Protein AF-A0A929ZGJ2-F1 (afdb_monomer_lite)

Foldseek 3Di:
DCVCVVCVVVVVVVVVVVCVLVVLLVVLLCVPVVVLQVCLVVDPCVVVVVVVVVVVVVDDLVVQLVVVCVVVVHDSPDSVSSSVSSND

Sequence (88 aa):
MTWLSSNWGLIGSLTLAHLWIALPAIALSVLLSVPIARWAAFSRRGGWVLSALSALYAVPSLPLLIVIPMIVGVALRSPANMVIVLTL

Radius of gyration: 17.64 Å; chains: 1; bounding box: 37×22×53 Å

Structure (mmCIF, N/CA/C/O backbone):
data_AF-A0A929ZGJ2-F1
#
_entry.id   AF-A0A929ZGJ2-F1
#
loop_
_atom_site.group_PDB
_atom_site.id
_atom_site.type_symbol
_atom_site.label_atom_id
_atom_site.label_alt_id
_atom_site.label_comp_id
_atom_site.label_asym_id
_atom_site.label_entity_id
_atom_site.label_seq_id
_atom_site.pdbx_PDB_ins_code
_atom_site.Cartn_x
_atom_site.Cartn_y
_atom_site.Cartn_z
_atom_site.occupancy
_atom_site.B_iso_or_equiv
_atom_site.auth_seq_id
_atom_site.auth_comp_id
_atom_site.auth_asym_id
_atom_site.auth_atom_id
_atom_site.pdbx_PDB_model_num
ATOM 1 N N . MET A 1 1 ? -9.336 13.800 32.300 1.00 59.88 1 MET A N 1
ATOM 2 C CA . MET A 1 1 ? -9.094 13.151 30.992 1.00 59.88 1 MET A CA 1
ATOM 3 C C . MET A 1 1 ? -8.971 11.642 31.199 1.00 59.88 1 MET A C 1
ATOM 5 O O . MET A 1 1 ? -7.882 11.165 31.471 1.00 59.88 1 MET A O 1
ATOM 9 N N . THR A 1 2 ? -10.080 10.896 31.151 1.00 88.62 2 THR A N 1
ATOM 10 C CA . THR A 1 2 ? -10.132 9.427 31.382 1.00 88.62 2 THR A CA 1
ATOM 11 C C . THR A 1 2 ? -10.600 8.647 30.148 1.00 88.62 2 THR A C 1
ATOM 13 O O . THR A 1 2 ? -10.813 7.438 30.208 1.00 88.62 2 THR A O 1
ATOM 16 N N . TRP A 1 3 ? -10.775 9.328 29.010 1.00 92.69 3 TRP A N 1
ATOM 17 C CA . TRP A 1 3 ? -11.295 8.710 27.792 1.00 92.69 3 TRP A CA 1
ATOM 18 C C . TRP A 1 3 ? -10.392 7.569 27.314 1.00 92.69 3 TRP A C 1
ATOM 20 O O . TRP A 1 3 ? -10.886 6.475 27.072 1.00 92.69 3 TRP A O 1
ATOM 30 N N . LEU A 1 4 ? -9.073 7.782 27.262 1.00 88.88 4 LEU A N 1
ATOM 31 C CA . LEU A 1 4 ? -8.132 6.769 26.776 1.00 88.88 4 LEU A CA 1
ATOM 32 C C . LEU A 1 4 ? -8.176 5.491 27.627 1.00 88.88 4 LEU A C 1
ATOM 34 O O . LEU A 1 4 ? -8.331 4.399 27.090 1.00 88.88 4 LEU A O 1
ATOM 38 N N . SER A 1 5 ? -8.132 5.630 28.955 1.00 91.31 5 SER A N 1
ATOM 39 C CA . SER A 1 5 ? -8.207 4.488 29.871 1.00 91.31 5 SER A CA 1
ATOM 40 C C . SER A 1 5 ? -9.552 3.759 29.812 1.00 91.31 5 SER A C 1
ATOM 42 O O . SER A 1 5 ? -9.588 2.553 30.032 1.00 91.31 5 SER A O 1
ATOM 44 N N . SER A 1 6 ? -10.636 4.456 29.459 1.00 94.06 6 SER A N 1
ATOM 45 C CA . SER A 1 6 ? -11.980 3.869 29.326 1.00 94.06 6 SER A CA 1
ATOM 46 C C . SER A 1 6 ? -12.235 3.209 27.964 1.00 94.06 6 SER A C 1
ATOM 48 O O . SER A 1 6 ? -13.196 2.461 27.826 1.00 94.06 6 SER A O 1
ATOM 50 N N . ASN A 1 7 ? -11.401 3.479 26.952 1.00 95.38 7 ASN A N 1
ATOM 51 C CA . ASN A 1 7 ? -11.641 3.064 25.564 1.00 95.38 7 ASN A CA 1
ATOM 52 C C . ASN A 1 7 ? -10.563 2.126 25.001 1.00 95.38 7 ASN A C 1
ATOM 54 O O . ASN A 1 7 ? -10.550 1.869 23.799 1.00 95.38 7 ASN A O 1
ATOM 58 N N . TRP A 1 8 ? -9.690 1.560 25.839 1.00 95.06 8 TRP A N 1
ATOM 59 C CA . TRP A 1 8 ? -8.654 0.619 25.390 1.00 95.06 8 TRP A CA 1
ATOM 60 C C . TRP A 1 8 ? -9.200 -0.551 24.562 1.00 95.06 8 TRP A C 1
ATOM 62 O O . TRP A 1 8 ? -8.602 -0.909 23.549 1.00 95.06 8 TRP A O 1
ATOM 72 N N . GLY A 1 9 ? -10.357 -1.104 24.940 1.00 94.75 9 GLY A N 1
ATOM 73 C CA . GLY A 1 9 ? -11.009 -2.173 24.176 1.00 94.75 9 GLY A CA 1
ATOM 74 C C . GLY A 1 9 ? -11.464 -1.730 22.780 1.00 94.75 9 GLY A C 1
ATOM 75 O O . GLY A 1 9 ? -11.265 -2.458 21.811 1.00 94.75 9 GLY A O 1
ATOM 76 N N . LEU A 1 10 ? -12.017 -0.517 22.662 1.00 95.50 10 LEU A N 1
ATOM 77 C CA . LEU A 1 10 ? -12.427 0.067 21.381 1.00 95.50 10 LEU A CA 1
ATOM 78 C C . LEU A 1 10 ? -11.217 0.370 20.491 1.00 95.50 10 LEU A C 1
ATOM 80 O O . LEU A 1 10 ? -11.239 0.094 19.297 1.00 95.50 10 LEU A O 1
ATOM 84 N N . ILE A 1 11 ? -10.147 0.915 21.067 1.00 96.25 11 ILE A N 1
ATOM 85 C CA . ILE A 1 11 ? -8.907 1.172 20.331 1.00 96.25 11 ILE A CA 1
ATOM 86 C C . ILE A 1 11 ? -8.350 -0.150 19.799 1.00 96.25 11 ILE A C 1
ATOM 88 O O . ILE A 1 11 ? -8.077 -0.252 18.609 1.00 96.25 11 ILE A O 1
ATOM 92 N N . GLY A 1 12 ? -8.263 -1.182 20.645 1.00 96.94 12 GLY A N 1
ATOM 93 C CA . GLY A 1 12 ? -7.778 -2.500 20.240 1.00 96.94 12 GLY A CA 1
ATOM 94 C C . GLY A 1 12 ? -8.605 -3.128 19.116 1.00 96.94 12 GLY A C 1
ATOM 95 O O . GLY A 1 12 ? -8.034 -3.647 18.156 1.00 96.94 12 GLY A O 1
ATOM 96 N N . SER A 1 13 ? -9.938 -3.042 19.184 1.00 96.50 13 SER A N 1
ATOM 97 C CA . SER A 1 13 ? -10.807 -3.590 18.135 1.00 96.50 13 SER A CA 1
ATOM 98 C C . SER A 1 13 ? -10.662 -2.840 16.810 1.00 96.50 13 SER A C 1
ATOM 100 O O . SER A 1 13 ? -10.565 -3.474 15.758 1.00 96.50 13 SER A O 1
ATOM 102 N N . LEU A 1 14 ? -10.563 -1.508 16.848 1.00 95.69 14 LEU A N 1
ATOM 103 C CA . LEU A 1 14 ? -10.313 -0.688 15.663 1.00 95.69 14 LEU A CA 1
ATOM 104 C C . LEU A 1 14 ? -8.921 -0.943 15.076 1.00 95.69 14 LEU A C 1
ATOM 106 O O . LEU A 1 14 ? -8.787 -1.052 13.859 1.00 95.69 14 LEU A O 1
ATOM 110 N N . THR A 1 15 ? -7.894 -1.092 15.916 1.00 95.75 15 THR A N 1
ATOM 111 C CA . THR A 1 15 ? -6.542 -1.448 15.471 1.00 95.75 15 THR A CA 1
ATOM 112 C C . THR A 1 15 ? -6.536 -2.806 14.782 1.00 95.75 15 THR A C 1
ATOM 114 O O . THR A 1 15 ? -5.964 -2.930 13.702 1.00 95.75 15 THR A O 1
ATOM 117 N N . LEU A 1 16 ? -7.206 -3.812 15.349 1.00 96.69 16 LEU A N 1
ATOM 118 C CA . LEU A 1 16 ? -7.286 -5.136 14.737 1.00 96.69 16 LEU A CA 1
ATOM 119 C C . LEU A 1 16 ? -8.045 -5.101 13.404 1.00 96.69 16 LEU A C 1
ATOM 121 O O . LEU A 1 16 ? -7.581 -5.675 12.421 1.00 96.69 16 LEU A O 1
ATOM 125 N N . ALA A 1 17 ? -9.170 -4.385 13.348 1.00 93.81 17 ALA A N 1
ATOM 126 C CA . ALA A 1 17 ? -9.922 -4.187 12.112 1.00 93.81 17 ALA A CA 1
ATOM 127 C C . ALA A 1 17 ? -9.078 -3.485 11.036 1.00 93.81 17 ALA A C 1
ATOM 129 O O . ALA A 1 17 ? -9.140 -3.845 9.861 1.00 93.81 17 ALA A O 1
ATOM 130 N N . HIS A 1 18 ? -8.248 -2.519 11.434 1.00 93.62 18 HIS A N 1
ATOM 131 C CA . HIS A 1 18 ? -7.334 -1.840 10.525 1.00 93.62 18 HIS A CA 1
ATOM 132 C C . HIS A 1 18 ? -6.230 -2.777 10.020 1.00 93.62 18 HIS A C 1
ATOM 134 O O . HIS A 1 18 ? -5.992 -2.848 8.816 1.00 93.62 18 HIS A O 1
ATOM 140 N N . LEU A 1 19 ? -5.608 -3.554 10.913 1.00 95.56 19 LEU A N 1
ATOM 141 C CA . LEU A 1 19 ? -4.590 -4.548 10.556 1.00 95.56 19 LEU A CA 1
ATOM 142 C C . LEU A 1 19 ? -5.129 -5.604 9.588 1.00 95.56 19 LEU A C 1
ATOM 144 O O . LEU A 1 19 ? -4.421 -5.994 8.663 1.00 95.56 19 LEU A O 1
ATOM 148 N N . TRP A 1 20 ? -6.383 -6.022 9.759 1.00 94.38 20 TRP A N 1
ATOM 149 C CA . TRP A 1 20 ? -7.030 -6.996 8.881 1.00 94.38 20 TRP A CA 1
ATOM 150 C C . TRP A 1 20 ? -7.096 -6.542 7.417 1.00 94.38 20 TRP A C 1
ATOM 152 O O . TRP A 1 20 ? -7.020 -7.370 6.514 1.00 94.38 20 TRP A O 1
ATOM 162 N N . ILE A 1 21 ? -7.211 -5.235 7.171 1.00 92.38 21 ILE A N 1
ATOM 163 C CA . ILE A 1 21 ? -7.235 -4.658 5.819 1.00 92.38 21 ILE A CA 1
ATOM 164 C C . ILE A 1 21 ? -5.819 -4.292 5.360 1.00 92.38 21 ILE A C 1
ATOM 166 O O . ILE A 1 21 ? -5.455 -4.537 4.210 1.00 92.38 21 ILE A O 1
ATOM 170 N N . ALA A 1 22 ? -5.007 -3.727 6.255 1.00 94.19 22 ALA A N 1
ATOM 171 C CA . ALA A 1 22 ? -3.679 -3.225 5.926 1.00 94.19 22 ALA A CA 1
ATOM 172 C C . ALA A 1 22 ? -2.680 -4.348 5.611 1.00 94.19 22 ALA A C 1
ATOM 174 O O . ALA A 1 22 ? -1.926 -4.235 4.648 1.00 94.19 22 ALA A O 1
ATOM 175 N N . LEU A 1 23 ? -2.671 -5.439 6.387 1.00 96.19 23 LEU A N 1
ATOM 176 C CA . LEU A 1 23 ? -1.692 -6.516 6.207 1.00 96.19 23 LEU A CA 1
ATOM 177 C C . LEU A 1 23 ? -1.809 -7.205 4.836 1.00 96.19 23 LEU A C 1
ATOM 179 O O . LEU A 1 23 ? -0.774 -7.348 4.183 1.00 96.19 23 LEU A O 1
ATOM 183 N N . PRO A 1 24 ? -3.009 -7.586 4.345 1.00 95.44 24 PRO A N 1
ATOM 184 C CA . PRO A 1 24 ? -3.146 -8.131 2.998 1.00 95.44 24 PRO A CA 1
ATOM 185 C C . PRO A 1 24 ? -2.701 -7.154 1.910 1.00 95.44 24 PRO A C 1
ATOM 187 O O . PRO A 1 24 ? -1.984 -7.562 1.001 1.00 95.44 24 PRO A O 1
ATOM 190 N N . ALA A 1 25 ? -3.080 -5.875 2.018 1.00 94.25 25 ALA A N 1
ATOM 191 C CA . ALA A 1 25 ? -2.689 -4.858 1.044 1.00 94.25 25 ALA A CA 1
ATOM 192 C C . ALA A 1 25 ? -1.161 -4.710 0.982 1.00 94.25 25 ALA A C 1
ATOM 194 O O . ALA A 1 25 ? -0.575 -4.845 -0.085 1.00 94.25 25 ALA A O 1
ATOM 195 N N . ILE A 1 26 ? -0.499 -4.559 2.135 1.00 95.50 26 ILE A N 1
ATOM 196 C CA . ILE A 1 26 ? 0.966 -4.450 2.216 1.00 95.50 26 ILE A CA 1
ATOM 197 C C . ILE A 1 26 ? 1.642 -5.699 1.643 1.00 95.50 26 ILE A C 1
ATOM 199 O O . ILE A 1 26 ? 2.584 -5.585 0.857 1.00 95.50 26 ILE A O 1
ATOM 203 N N . ALA A 1 27 ? 1.174 -6.893 2.016 1.00 97.06 27 ALA A N 1
ATOM 204 C CA . ALA A 1 27 ? 1.756 -8.142 1.541 1.00 97.06 27 ALA A CA 1
ATOM 205 C C . ALA A 1 27 ? 1.664 -8.265 0.012 1.00 97.06 27 ALA A C 1
ATOM 207 O O . ALA A 1 27 ? 2.657 -8.605 -0.634 1.00 97.06 27 ALA A O 1
ATOM 208 N N . LEU A 1 28 ? 0.506 -7.941 -0.572 1.00 96.00 28 LEU A N 1
ATOM 209 C CA . LEU A 1 28 ? 0.306 -7.950 -2.021 1.00 96.00 28 LEU A CA 1
ATOM 210 C C . LEU A 1 28 ? 1.144 -6.872 -2.716 1.00 96.00 28 LEU A C 1
ATOM 212 O O . LEU A 1 28 ? 1.809 -7.178 -3.706 1.00 96.00 28 LEU A O 1
ATOM 216 N N . SER A 1 29 ? 1.194 -5.650 -2.179 1.00 94.38 29 SER A N 1
ATOM 217 C CA . SER A 1 29 ? 2.029 -4.5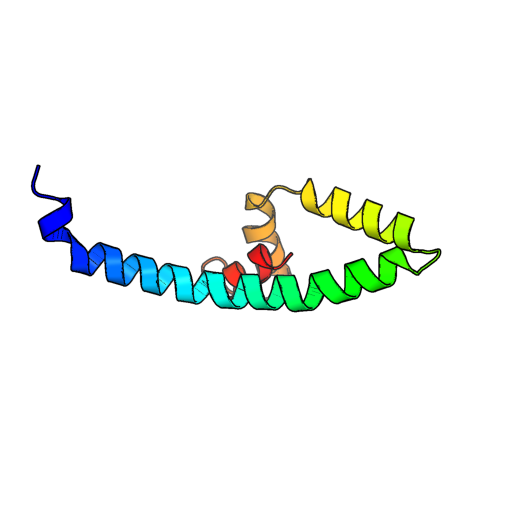72 -2.721 1.00 94.38 29 SER A CA 1
ATOM 218 C C . SER A 1 29 ? 3.499 -4.959 -2.754 1.00 94.38 29 SER A C 1
ATOM 220 O O . SER A 1 29 ? 4.151 -4.751 -3.773 1.00 94.38 29 SER A O 1
ATOM 222 N N . VAL A 1 30 ? 4.033 -5.552 -1.682 1.00 95.81 30 VAL A N 1
ATOM 223 C CA . VAL A 1 30 ? 5.426 -6.024 -1.642 1.00 95.81 30 VAL A CA 1
ATOM 224 C C . VAL A 1 30 ? 5.635 -7.149 -2.652 1.00 95.81 30 VAL A C 1
ATOM 226 O O . VAL A 1 30 ? 6.594 -7.111 -3.425 1.00 95.81 30 VAL A O 1
ATOM 229 N N . LEU A 1 31 ? 4.721 -8.122 -2.683 1.00 96.56 31 LEU A N 1
ATOM 230 C CA . LEU A 1 31 ? 4.815 -9.281 -3.565 1.00 96.56 31 LEU A CA 1
ATOM 231 C C . LEU A 1 31 ? 4.798 -8.894 -5.048 1.00 96.56 31 LEU A C 1
ATOM 233 O O . LEU A 1 31 ? 5.479 -9.538 -5.839 1.00 96.56 31 LEU A O 1
ATOM 237 N N . LEU A 1 32 ? 4.055 -7.851 -5.426 1.00 93.75 32 LEU A N 1
ATOM 238 C CA . LEU A 1 32 ? 3.990 -7.349 -6.800 1.00 93.75 32 LEU A CA 1
ATOM 239 C C . LEU A 1 32 ? 5.113 -6.351 -7.104 1.00 93.75 32 LEU A C 1
ATOM 241 O O . LEU A 1 32 ? 5.790 -6.465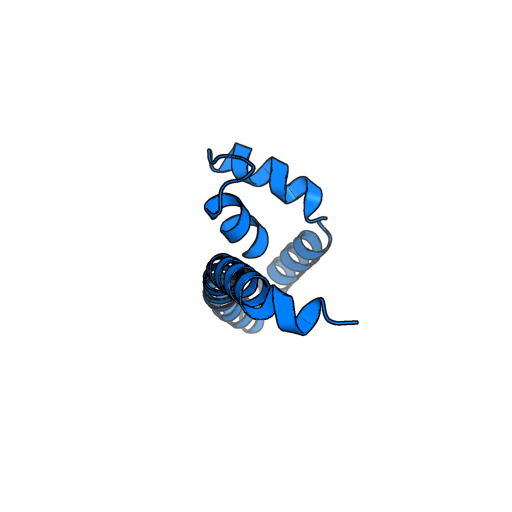 -8.126 1.00 93.75 32 LEU A O 1
ATOM 245 N N . SER A 1 33 ? 5.357 -5.389 -6.214 1.00 92.00 33 SER A N 1
ATOM 246 C CA . SER A 1 33 ? 6.288 -4.285 -6.474 1.00 92.00 33 SER A CA 1
ATOM 247 C C . SER A 1 33 ? 7.737 -4.748 -6.525 1.00 92.00 33 SER A C 1
ATOM 249 O O . SER A 1 33 ? 8.479 -4.317 -7.402 1.00 92.00 33 SER A O 1
ATOM 251 N N . VAL A 1 34 ? 8.158 -5.649 -5.629 1.00 94.38 34 VAL A N 1
ATOM 252 C CA . VAL A 1 34 ? 9.548 -6.135 -5.584 1.00 94.38 34 VAL A CA 1
ATOM 253 C C . VAL A 1 34 ? 9.978 -6.806 -6.897 1.00 94.38 34 VAL A C 1
ATOM 255 O O . VAL A 1 34 ? 11.013 -6.408 -7.443 1.00 94.38 34 VAL A O 1
ATOM 258 N N . PRO A 1 35 ? 9.240 -7.785 -7.461 1.00 92.88 35 PRO A N 1
ATOM 259 C CA . PRO A 1 35 ? 9.635 -8.394 -8.726 1.00 92.88 35 PRO A CA 1
ATOM 260 C C . PRO A 1 35 ? 9.533 -7.423 -9.905 1.00 92.88 35 PRO A C 1
ATOM 262 O O . PRO A 1 35 ? 10.412 -7.455 -10.766 1.00 92.88 35 PRO A O 1
ATOM 265 N N . ILE A 1 36 ? 8.528 -6.536 -9.936 1.00 91.31 36 ILE A N 1
ATOM 266 C CA . ILE A 1 36 ? 8.391 -5.518 -10.992 1.00 91.31 36 ILE A CA 1
ATOM 267 C C . ILE A 1 36 ? 9.587 -4.562 -10.970 1.00 91.31 36 ILE A C 1
ATOM 269 O O . ILE A 1 36 ? 10.215 -4.347 -12.006 1.00 91.31 36 ILE A O 1
ATOM 273 N N . ALA A 1 37 ? 9.945 -4.038 -9.796 1.00 90.12 37 ALA A N 1
ATOM 274 C CA . ALA A 1 37 ? 11.077 -3.133 -9.626 1.00 90.12 37 ALA A CA 1
ATOM 275 C C . ALA A 1 37 ? 12.399 -3.820 -9.980 1.00 90.12 37 ALA A C 1
ATOM 277 O O . ALA A 1 37 ? 13.213 -3.261 -10.717 1.00 90.12 37 ALA A O 1
ATOM 278 N N . ARG A 1 38 ? 12.593 -5.066 -9.525 1.00 92.94 38 ARG A N 1
ATOM 279 C CA . ARG A 1 38 ? 13.775 -5.861 -9.877 1.00 92.94 38 ARG A CA 1
ATOM 280 C C . ARG A 1 38 ? 13.863 -6.066 -11.386 1.00 92.94 38 ARG A C 1
ATOM 282 O O . ARG A 1 38 ? 14.920 -5.844 -11.962 1.00 92.94 38 ARG A O 1
ATOM 289 N N . TRP A 1 39 ? 12.774 -6.460 -12.042 1.00 92.56 39 TRP A N 1
ATOM 290 C CA . TRP A 1 39 ? 12.769 -6.646 -13.492 1.00 92.56 39 TRP A CA 1
ATOM 291 C C . TRP A 1 39 ? 13.031 -5.336 -14.243 1.00 92.56 39 TRP A C 1
ATOM 293 O O . TRP A 1 39 ? 13.844 -5.320 -15.166 1.00 92.56 39 TRP A O 1
ATOM 303 N N . ALA A 1 40 ? 12.402 -4.235 -13.828 1.00 90.88 40 ALA A N 1
ATOM 304 C CA . ALA A 1 40 ? 12.609 -2.923 -14.429 1.00 90.88 40 ALA A CA 1
ATOM 305 C C . ALA A 1 40 ? 14.073 -2.465 -14.320 1.00 90.88 40 ALA A C 1
ATOM 307 O O . ALA A 1 40 ? 14.613 -1.943 -15.291 1.00 90.88 40 ALA A O 1
ATOM 308 N N . ALA A 1 41 ? 14.743 -2.729 -13.193 1.00 89.00 41 ALA A N 1
ATOM 309 C CA . ALA A 1 41 ? 16.145 -2.362 -12.987 1.00 89.00 41 ALA A CA 1
ATOM 310 C C . ALA A 1 41 ? 17.117 -3.062 -13.956 1.00 89.00 41 ALA A C 1
ATOM 312 O O . ALA A 1 41 ? 18.125 -2.477 -14.345 1.00 89.00 41 ALA A O 1
ATOM 313 N N . PHE A 1 42 ? 16.815 -4.297 -14.371 1.00 90.00 42 PHE A N 1
ATOM 314 C CA . PHE A 1 42 ? 17.675 -5.088 -15.264 1.00 90.00 42 PHE A CA 1
ATOM 315 C C . PHE A 1 42 ? 17.172 -5.154 -16.716 1.00 90.00 42 PHE A C 1
ATOM 317 O O . PHE A 1 42 ? 17.775 -5.826 -17.553 1.00 90.00 42 PHE A O 1
ATOM 324 N N . SER A 1 43 ? 16.075 -4.467 -17.043 1.00 87.50 43 SER A N 1
ATOM 325 C CA . SER A 1 43 ? 15.454 -4.500 -18.368 1.00 87.50 43 SER A CA 1
ATOM 326 C C . SER A 1 43 ? 15.628 -3.176 -19.106 1.00 87.50 43 SER A C 1
ATOM 328 O O . SER A 1 43 ? 15.370 -2.103 -18.569 1.00 87.50 43 SER A O 1
ATOM 330 N N . ARG A 1 44 ? 15.930 -3.241 -20.410 1.00 81.12 44 ARG A N 1
ATOM 331 C CA . ARG A 1 44 ? 15.930 -2.067 -21.310 1.00 81.12 44 ARG A CA 1
ATOM 332 C C . ARG A 1 44 ? 14.570 -1.357 -21.386 1.00 81.12 44 ARG A C 1
ATOM 334 O O . ARG A 1 44 ? 14.507 -0.219 -21.837 1.00 81.12 44 ARG A O 1
ATOM 341 N N . ARG A 1 45 ? 13.487 -2.024 -20.963 1.00 84.12 45 ARG A N 1
ATOM 342 C CA . ARG A 1 45 ? 12.122 -1.471 -20.899 1.00 84.12 45 ARG A CA 1
ATOM 343 C C . ARG A 1 45 ? 11.777 -0.857 -19.536 1.00 84.12 45 ARG A C 1
ATOM 345 O O . ARG A 1 45 ? 10.675 -0.342 -19.381 1.00 84.12 45 ARG A O 1
ATOM 352 N N . GLY A 1 46 ? 12.702 -0.874 -18.572 1.00 83.88 46 GLY A N 1
ATOM 353 C CA . GLY A 1 46 ? 12.482 -0.352 -17.222 1.00 83.88 46 GLY A CA 1
ATOM 354 C C . GLY A 1 46 ? 12.064 1.116 -17.180 1.00 83.88 46 GLY A C 1
ATOM 355 O O . GLY A 1 46 ? 11.229 1.481 -16.361 1.00 83.88 46 GLY A O 1
ATOM 356 N N . GLY A 1 47 ? 12.564 1.937 -18.112 1.00 85.25 47 GLY A N 1
ATOM 357 C CA . GLY A 1 47 ? 12.196 3.353 -18.204 1.00 85.25 47 GLY A CA 1
ATOM 358 C C . GLY A 1 47 ? 10.695 3.577 -18.419 1.00 85.25 47 GLY A C 1
ATOM 359 O O . GLY A 1 47 ? 10.088 4.356 -17.695 1.00 85.25 47 GLY A O 1
ATOM 360 N N . TRP A 1 48 ? 10.072 2.838 -19.344 1.00 90.19 48 TRP A N 1
ATOM 361 C CA . TRP A 1 48 ? 8.627 2.935 -19.603 1.00 90.19 48 TRP A CA 1
ATOM 362 C C . TRP A 1 48 ? 7.787 2.487 -18.407 1.00 90.19 48 TRP A C 1
ATOM 364 O O . TRP A 1 48 ? 6.784 3.115 -18.079 1.00 90.19 48 TRP A O 1
ATOM 374 N N . VAL A 1 49 ? 8.214 1.412 -17.745 1.00 89.00 49 VAL A N 1
ATOM 375 C CA . VAL A 1 49 ? 7.550 0.873 -16.551 1.00 89.00 49 VAL A CA 1
ATOM 376 C C . VAL A 1 49 ? 7.587 1.899 -15.427 1.00 89.00 49 VAL A C 1
ATOM 378 O O . VAL A 1 49 ? 6.562 2.174 -14.814 1.00 89.00 49 VAL A O 1
ATOM 381 N N . LEU A 1 50 ? 8.749 2.514 -15.203 1.00 88.00 50 LEU A N 1
ATOM 382 C CA . LEU A 1 50 ? 8.908 3.550 -14.194 1.00 88.00 50 LEU A CA 1
ATOM 383 C C . LEU A 1 50 ? 8.052 4.782 -14.511 1.00 88.00 50 LEU A C 1
ATOM 385 O O . LEU A 1 50 ? 7.400 5.303 -13.616 1.00 88.00 50 LEU A O 1
ATOM 389 N N . SER A 1 51 ? 7.989 5.219 -15.772 1.00 90.81 51 SER A N 1
ATOM 390 C CA . SER A 1 51 ? 7.107 6.321 -16.175 1.00 90.81 51 SER A CA 1
ATOM 391 C C . SER A 1 51 ? 5.629 6.009 -15.928 1.00 90.81 51 SER A C 1
ATOM 393 O O . SER A 1 51 ? 4.910 6.865 -15.417 1.00 90.81 51 SER A O 1
ATOM 395 N N . ALA A 1 52 ? 5.176 4.792 -16.246 1.00 90.25 52 ALA A N 1
ATOM 396 C CA . ALA A 1 52 ? 3.799 4.372 -15.995 1.00 90.25 52 ALA A CA 1
ATOM 397 C C . ALA A 1 52 ? 3.476 4.320 -14.491 1.00 90.25 52 ALA A C 1
ATOM 399 O O . ALA A 1 52 ? 2.432 4.816 -14.075 1.00 90.25 52 ALA A O 1
ATOM 400 N N . LEU A 1 53 ? 4.385 3.785 -13.670 1.00 89.50 53 LEU A N 1
ATOM 401 C CA . LEU A 1 53 ? 4.228 3.743 -12.212 1.00 89.50 53 LEU A CA 1
ATOM 402 C C . LEU A 1 53 ? 4.237 5.147 -11.589 1.00 89.50 53 LEU A C 1
ATOM 404 O O . LEU A 1 53 ? 3.432 5.428 -10.708 1.00 89.50 53 LEU A O 1
ATOM 408 N N . SER A 1 54 ? 5.084 6.056 -12.078 1.00 88.44 54 SER A N 1
ATOM 409 C CA . SER A 1 54 ? 5.079 7.459 -11.643 1.00 88.44 54 SER A CA 1
ATOM 410 C C . SER A 1 54 ? 3.774 8.171 -12.000 1.00 88.44 54 SER A C 1
ATOM 412 O O . SER A 1 54 ? 3.279 8.976 -11.215 1.00 88.44 54 SER A O 1
ATOM 414 N N . ALA A 1 55 ? 3.194 7.868 -13.167 1.00 90.31 55 ALA A N 1
ATOM 415 C CA . ALA A 1 55 ? 1.881 8.383 -13.540 1.00 90.31 55 ALA A CA 1
ATOM 416 C C . ALA A 1 55 ? 0.780 7.817 -12.632 1.00 90.31 55 ALA A C 1
ATOM 418 O O . ALA A 1 55 ? -0.078 8.576 -12.191 1.00 90.31 55 ALA A O 1
ATOM 419 N N . LEU A 1 56 ? 0.838 6.519 -12.308 1.00 87.31 56 LEU A N 1
ATOM 420 C CA . LEU A 1 56 ? -0.093 5.877 -11.379 1.00 87.31 56 LEU A CA 1
ATOM 421 C C . LEU A 1 56 ? -0.018 6.502 -9.977 1.00 87.31 56 LEU A C 1
ATOM 423 O O . LEU A 1 56 ? -1.053 6.812 -9.402 1.00 87.31 56 LEU A O 1
ATOM 427 N N . TYR A 1 57 ? 1.187 6.788 -9.476 1.00 86.50 57 TYR A N 1
ATOM 428 C CA . TYR A 1 57 ? 1.392 7.472 -8.193 1.00 86.50 57 TYR A CA 1
ATOM 429 C C . TYR A 1 57 ? 0.798 8.891 -8.155 1.00 86.50 57 TYR A C 1
ATOM 431 O O . TYR A 1 57 ? 0.415 9.384 -7.096 1.00 86.50 57 TYR A O 1
ATOM 439 N N . ALA A 1 58 ? 0.700 9.561 -9.306 1.00 90.25 58 ALA A N 1
ATOM 440 C CA . ALA A 1 58 ? 0.066 10.873 -9.403 1.00 90.25 58 ALA A CA 1
ATOM 441 C C . ALA A 1 58 ? -1.474 10.803 -9.386 1.00 90.25 58 ALA A C 1
ATOM 443 O O . ALA A 1 58 ? -2.131 11.840 -9.260 1.00 90.25 58 ALA A O 1
ATOM 444 N N . VAL A 1 59 ? -2.067 9.610 -9.522 1.00 87.94 59 VAL A N 1
ATOM 445 C CA . VAL A 1 59 ? -3.521 9.436 -9.496 1.00 87.94 59 VAL A CA 1
ATOM 446 C C . VAL A 1 59 ? -4.029 9.562 -8.053 1.00 87.94 59 VAL A C 1
ATOM 448 O O . VAL A 1 59 ? -3.542 8.869 -7.161 1.00 87.94 59 VAL A O 1
ATOM 451 N N . PRO A 1 60 ? -5.040 10.409 -7.783 1.00 85.12 60 PRO A N 1
ATOM 452 C CA . PRO A 1 60 ? -5.609 10.511 -6.448 1.00 85.12 60 PRO A CA 1
ATOM 453 C C . PRO A 1 60 ? -6.377 9.239 -6.065 1.00 85.12 60 PRO A C 1
ATOM 455 O O . PRO A 1 60 ? -7.074 8.630 -6.878 1.00 85.12 60 PRO A O 1
ATOM 458 N N . SER A 1 61 ? -6.312 8.873 -4.785 1.00 83.50 61 SER A N 1
ATOM 459 C CA . SER A 1 61 ? -6.933 7.647 -4.267 1.00 83.50 61 SER A CA 1
ATOM 460 C C . SER A 1 61 ? -8.467 7.689 -4.252 1.00 83.50 61 SER A C 1
ATOM 462 O O . SER A 1 61 ? -9.115 6.661 -4.440 1.00 83.50 61 SER A O 1
ATOM 464 N N . LEU A 1 62 ? -9.070 8.873 -4.073 1.00 88.31 62 LEU A N 1
ATOM 465 C CA . LEU A 1 62 ? -10.530 9.036 -4.023 1.00 88.31 62 LEU A CA 1
ATOM 466 C C . LEU A 1 62 ? -11.231 8.559 -5.314 1.00 88.31 62 LEU A C 1
ATOM 468 O O . LEU A 1 62 ? -12.174 7.774 -5.205 1.00 88.31 62 LEU A O 1
ATOM 472 N N . PRO A 1 63 ? -10.790 8.947 -6.528 1.00 87.00 63 PRO A N 1
ATOM 473 C CA . PRO A 1 63 ? -11.312 8.364 -7.765 1.00 87.00 63 PRO A CA 1
ATOM 474 C C . PRO A 1 63 ? -11.095 6.856 -7.894 1.00 87.00 63 PRO A C 1
ATOM 476 O O . PRO A 1 63 ? -11.996 6.154 -8.355 1.00 87.00 63 PRO A O 1
ATOM 479 N N . LEU A 1 64 ? -9.937 6.339 -7.470 1.00 85.00 64 LEU A N 1
ATOM 480 C CA . LEU A 1 64 ? -9.630 4.907 -7.567 1.00 85.00 64 LEU A CA 1
ATOM 481 C C . LEU A 1 64 ? -10.616 4.056 -6.759 1.00 85.00 64 LEU A C 1
ATOM 483 O O . LEU A 1 64 ? -11.063 3.021 -7.250 1.00 85.00 64 LEU A O 1
ATOM 487 N N . LEU A 1 65 ? -11.048 4.539 -5.589 1.00 85.75 65 LEU A N 1
ATOM 488 C CA . LEU A 1 65 ? -12.077 3.885 -4.770 1.00 85.75 65 LEU A CA 1
ATOM 489 C C . LEU A 1 65 ? -13.419 3.698 -5.490 1.00 85.75 65 LEU A C 1
ATOM 491 O O . LEU A 1 65 ? -14.176 2.808 -5.107 1.00 85.75 65 LEU A O 1
ATOM 495 N N . ILE A 1 66 ? -13.718 4.523 -6.499 1.00 87.50 66 ILE A N 1
ATOM 496 C CA . ILE A 1 66 ? -14.950 4.455 -7.297 1.00 87.50 66 ILE A CA 1
ATOM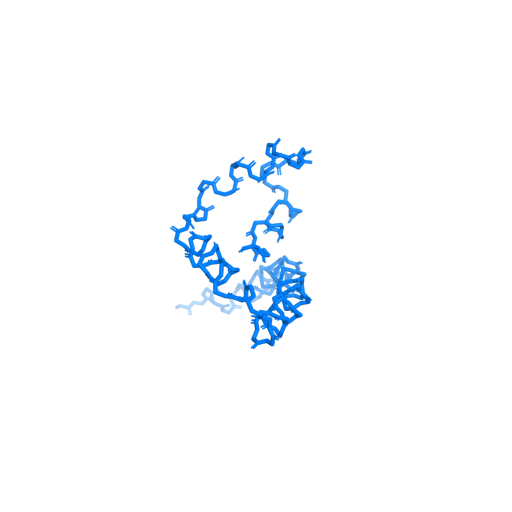 497 C C . ILE A 1 66 ? -14.732 3.649 -8.577 1.00 87.50 66 ILE A C 1
ATOM 499 O O . ILE A 1 66 ? -15.576 2.835 -8.942 1.00 87.50 66 ILE A O 1
ATOM 503 N N . VAL A 1 67 ? -13.602 3.850 -9.255 1.00 89.25 67 VAL A N 1
ATOM 504 C CA . VAL A 1 67 ? -13.328 3.242 -10.564 1.00 89.25 67 VAL A CA 1
ATOM 505 C C . VAL A 1 67 ? -13.024 1.746 -10.451 1.00 89.25 67 VAL A C 1
ATOM 507 O O . VAL A 1 67 ? -13.613 0.949 -11.180 1.00 89.25 67 VAL A O 1
ATOM 510 N N . ILE A 1 68 ? -12.155 1.342 -9.518 1.00 88.69 68 ILE A N 1
ATOM 511 C CA . ILE A 1 68 ? -11.763 -0.063 -9.322 1.00 88.69 68 ILE A CA 1
ATOM 512 C C . ILE A 1 68 ? -12.957 -1.009 -9.104 1.00 88.69 68 ILE A C 1
ATOM 514 O O . ILE A 1 68 ? -13.037 -2.016 -9.811 1.00 88.69 68 ILE A O 1
ATOM 518 N N . PRO A 1 69 ? -13.917 -0.731 -8.204 1.00 87.50 69 PRO A N 1
ATOM 519 C CA . PRO A 1 69 ? -15.029 -1.648 -7.975 1.00 87.50 69 PRO A CA 1
ATOM 520 C C . PRO A 1 69 ? -15.953 -1.771 -9.187 1.00 87.50 69 PRO A C 1
ATOM 522 O O . PRO A 1 69 ? -16.532 -2.837 -9.379 1.00 87.50 69 PRO A O 1
ATOM 525 N N . MET A 1 70 ? -16.059 -0.735 -10.030 1.00 88.44 70 MET A N 1
ATOM 526 C CA . MET A 1 70 ? -16.809 -0.827 -11.288 1.00 88.44 70 MET A CA 1
ATOM 527 C C . MET A 1 70 ? -16.125 -1.740 -12.310 1.00 88.44 70 MET A C 1
ATOM 529 O O . MET A 1 70 ? -16.813 -2.417 -13.067 1.00 88.44 70 MET A O 1
ATOM 533 N N . ILE A 1 71 ? -14.790 -1.785 -12.318 1.00 90.06 71 ILE A N 1
ATOM 534 C CA . ILE A 1 71 ? -14.016 -2.667 -13.205 1.00 90.06 71 ILE A CA 1
ATOM 535 C C . ILE A 1 71 ? -14.040 -4.113 -12.692 1.00 90.06 71 ILE A C 1
ATOM 537 O O . ILE A 1 71 ? -14.224 -5.044 -13.470 1.00 90.06 71 ILE A O 1
ATOM 541 N N . VAL A 1 72 ? -13.843 -4.308 -11.386 1.00 88.31 72 VAL A N 1
ATOM 542 C CA . VAL A 1 72 ? -13.699 -5.637 -10.765 1.00 88.31 72 VAL A CA 1
ATOM 543 C C . VAL A 1 72 ? -15.055 -6.273 -10.418 1.00 88.31 72 VAL A C 1
ATOM 545 O O . VAL A 1 72 ? -15.143 -7.488 -10.269 1.00 88.31 72 VAL A O 1
ATOM 548 N N . GLY A 1 73 ? -16.125 -5.480 -10.304 1.00 88.12 73 GLY A N 1
ATOM 549 C CA . GLY A 1 73 ? -17.467 -5.966 -9.966 1.00 88.12 73 GLY A CA 1
ATOM 550 C C . GLY A 1 73 ? -17.673 -6.236 -8.472 1.00 88.12 73 GLY A C 1
ATOM 551 O O . GLY A 1 73 ? -18.418 -7.142 -8.105 1.00 88.12 73 GLY A O 1
ATOM 552 N N . VAL A 1 74 ? -17.014 -5.472 -7.594 1.00 90.38 74 VAL A N 1
ATOM 553 C CA . VAL A 1 74 ? -17.141 -5.595 -6.127 1.00 90.38 74 VAL A CA 1
ATOM 554 C C . VAL A 1 74 ? -17.870 -4.399 -5.519 1.00 90.38 74 VAL A C 1
ATOM 556 O O . VAL A 1 74 ? -17.920 -3.317 -6.095 1.00 90.38 74 VAL A O 1
ATOM 559 N N . ALA A 1 75 ? -18.440 -4.564 -4.323 1.00 87.50 75 ALA A N 1
ATOM 560 C CA . ALA A 1 75 ? -19.133 -3.466 -3.652 1.00 87.50 75 ALA A CA 1
ATOM 561 C C . ALA A 1 75 ? -18.161 -2.343 -3.241 1.00 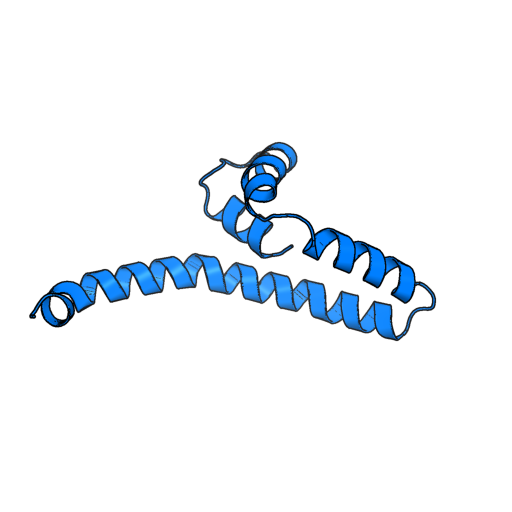87.50 75 ALA A C 1
ATOM 563 O O . ALA A 1 75 ? -17.076 -2.607 -2.714 1.00 87.50 75 ALA A O 1
ATOM 564 N N . LEU A 1 76 ? -18.606 -1.090 -3.393 1.00 84.69 76 LEU A N 1
ATOM 565 C CA . LEU A 1 76 ? -17.813 0.128 -3.163 1.00 84.69 76 LEU A CA 1
ATOM 566 C C . LEU A 1 76 ? -17.150 0.173 -1.771 1.00 84.69 76 LEU A C 1
ATOM 568 O O . LEU A 1 76 ? -16.006 0.593 -1.629 1.00 84.69 76 LEU A O 1
ATOM 572 N N . ARG A 1 77 ? -17.864 -0.288 -0.735 1.00 83.81 77 ARG A N 1
ATOM 573 C CA . ARG A 1 77 ? -17.409 -0.285 0.671 1.00 83.81 77 ARG A CA 1
ATOM 574 C C . ARG A 1 77 ? -16.914 -1.649 1.161 1.00 83.81 77 ARG A C 1
ATOM 576 O O . ARG A 1 77 ? -16.827 -1.869 2.365 1.00 83.81 77 ARG A O 1
ATOM 583 N N . SER A 1 78 ? -16.643 -2.585 0.254 1.00 88.00 78 SER A N 1
ATOM 584 C CA . SER A 1 78 ? -16.163 -3.912 0.644 1.00 88.00 78 SER A CA 1
ATOM 585 C C . SER A 1 78 ? -14.688 -3.882 1.074 1.00 88.00 78 SER A C 1
ATOM 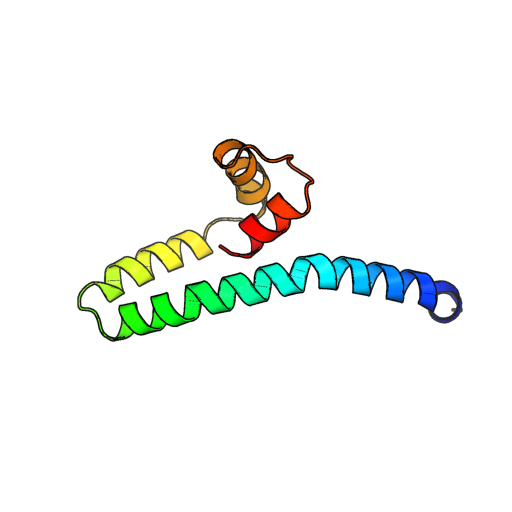587 O O . SER A 1 78 ? -13.902 -3.115 0.510 1.00 88.00 78 SER A O 1
ATOM 589 N N . PRO A 1 79 ? -14.271 -4.755 2.012 1.00 86.12 79 PRO A N 1
ATOM 590 C CA . PRO A 1 79 ? -12.859 -4.930 2.352 1.00 86.12 79 PRO A CA 1
ATOM 591 C C . PRO A 1 79 ? -12.002 -5.309 1.137 1.00 86.12 79 PRO A C 1
ATOM 593 O O . PRO A 1 79 ? -10.872 -4.850 1.018 1.00 86.12 79 PRO A O 1
ATOM 596 N N . ALA A 1 80 ? -12.558 -6.087 0.201 1.00 87.56 80 ALA A N 1
ATOM 597 C CA . ALA A 1 80 ? -11.880 -6.461 -1.037 1.00 87.56 80 ALA A CA 1
ATOM 598 C C . ALA A 1 80 ? -11.537 -5.235 -1.897 1.00 87.56 80 ALA A C 1
ATOM 600 O O . ALA A 1 80 ? -10.403 -5.116 -2.352 1.00 87.56 80 ALA A O 1
ATOM 601 N N . ASN A 1 81 ? -12.476 -4.292 -2.062 1.00 90.75 81 ASN A N 1
ATOM 602 C CA . ASN A 1 81 ? -12.211 -3.051 -2.791 1.00 90.75 81 ASN A CA 1
ATOM 603 C C . ASN A 1 81 ? -11.074 -2.249 -2.142 1.00 90.75 81 ASN A C 1
ATOM 605 O O . ASN A 1 81 ? -10.171 -1.786 -2.832 1.00 90.75 81 ASN A O 1
ATOM 609 N N . MET A 1 82 ? -11.088 -2.141 -0.810 1.00 88.31 82 MET A N 1
ATOM 610 C CA . MET A 1 82 ? -10.040 -1.434 -0.069 1.00 88.31 82 MET A CA 1
ATOM 611 C C . MET A 1 82 ? -8.669 -2.078 -0.281 1.00 88.31 82 MET A C 1
ATOM 613 O O . MET A 1 82 ? -7.711 -1.370 -0.565 1.00 88.31 82 MET A O 1
ATOM 617 N N . VAL A 1 83 ? -8.572 -3.408 -0.212 1.00 90.69 83 VAL A N 1
ATOM 618 C CA . VAL A 1 83 ? -7.302 -4.114 -0.442 1.00 90.69 83 VAL A CA 1
ATOM 619 C C . VAL A 1 83 ? -6.799 -3.901 -1.870 1.00 90.69 83 VAL A C 1
ATOM 621 O O . VAL A 1 83 ? -5.624 -3.595 -2.043 1.00 90.69 83 VAL A O 1
ATOM 624 N N . ILE A 1 84 ? -7.661 -4.010 -2.887 1.00 88.81 84 ILE A N 1
ATOM 625 C CA . ILE A 1 84 ? -7.258 -3.830 -4.292 1.00 88.81 84 ILE A CA 1
ATOM 626 C C . ILE A 1 84 ? -6.766 -2.401 -4.534 1.00 88.81 84 ILE A C 1
ATOM 628 O O . ILE A 1 84 ? -5.689 -2.218 -5.092 1.00 88.81 84 ILE A O 1
ATOM 632 N N . VAL A 1 85 ? -7.529 -1.399 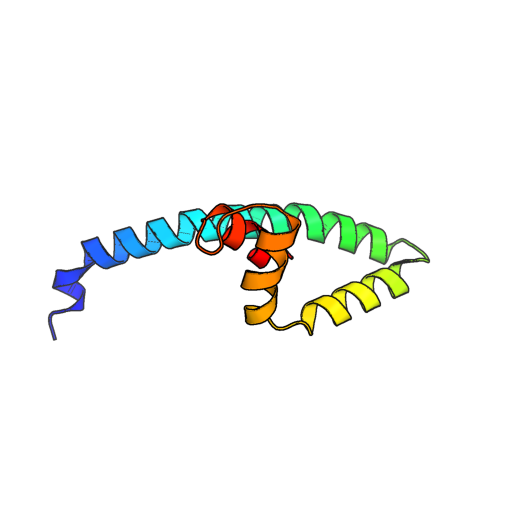-4.090 1.00 88.88 85 VAL A N 1
ATOM 633 C CA . VAL A 1 85 ? -7.179 0.015 -4.287 1.00 88.88 85 VAL A CA 1
ATOM 634 C C . VAL A 1 85 ? -5.882 0.370 -3.566 1.00 88.88 85 VAL A C 1
ATOM 636 O O . VAL A 1 85 ? -5.078 1.099 -4.122 1.00 88.88 85 VAL A O 1
ATOM 639 N N . LEU A 1 86 ? -5.660 -0.151 -2.356 1.00 87.31 86 LEU A N 1
ATOM 640 C CA . LEU A 1 86 ? -4.441 0.112 -1.582 1.00 87.31 86 LEU A CA 1
ATOM 641 C C . LEU A 1 86 ? -3.226 -0.698 -2.058 1.00 87.31 86 LEU A C 1
ATOM 643 O O . LEU A 1 86 ? -2.115 -0.430 -1.608 1.00 87.31 86 LEU A O 1
ATOM 647 N N . THR A 1 87 ? -3.428 -1.699 -2.919 1.00 86.94 87 THR A N 1
ATOM 648 C CA . THR A 1 87 ? -2.331 -2.512 -3.463 1.00 86.94 87 THR A CA 1
ATOM 649 C C . THR A 1 87 ? -1.605 -1.807 -4.615 1.00 86.94 87 THR A C 1
ATOM 651 O O . THR A 1 87 ? -0.415 -2.066 -4.818 1.00 86.94 87 THR A O 1
ATOM 654 N N . LEU A 1 88 ? -2.328 -0.968 -5.365 1.00 81.88 88 LEU A N 1
ATOM 655 C CA . LEU A 1 88 ? -1.920 -0.318 -6.617 1.00 81.88 88 LEU A CA 1
ATOM 656 C C . LEU A 1 88 ? -1.427 1.113 -6.385 1.00 81.88 88 LEU A C 1
ATOM 658 O O . LEU A 1 88 ? -0.454 1.487 -7.076 1.00 81.88 88 LEU A O 1
#

Secondary structure (DSSP, 8-state):
--HHHH-HHHHHHHHHHHHHHHHHHHHHHHHHHHHHHHHHHHSTTHHHHHHHHHHHHTS-HHHHHHHHHHHHT--TT-HHHHHHHHH-

pLDDT: mean 90.15, std 5.1, range [59.88, 97.06]